Protein AF-A0A536WBK0-F1 (afdb_monomer_lite)

Foldseek 3Di:
DPPVVPDPVVCVVVDDDDDDDCQFFPDKAFDDDADADPPDDPQFRHWDDDPNAIATEGQPQVVVVHDGADPDRQWIWGATDCVVVHSYIYIDNHDPDDDDDD

Structure (mmCIF, N/CA/C/O backbone):
data_AF-A0A536WBK0-F1
#
_entry.id   AF-A0A536WBK0-F1
#
loop_
_atom_site.group_PDB
_atom_site.id
_atom_site.type_symbol
_atom_site.label_atom_id
_atom_site.label_alt_id
_atom_site.label_comp_id
_atom_site.label_asym_id
_atom_site.label_entity_id
_atom_site.label_seq_id
_atom_site.pdbx_PDB_ins_code
_atom_site.Cartn_x
_atom_site.Cartn_y
_atom_site.Cartn_z
_atom_site.occupancy
_atom_site.B_iso_or_equiv
_atom_site.auth_seq_id
_atom_site.auth_comp_id
_atom_site.auth_asym_id
_atom_site.auth_atom_id
_atom_site.pdbx_PDB_model_num
ATOM 1 N N . MET A 1 1 ? 25.585 12.213 -31.859 1.00 54.50 1 MET A N 1
ATOM 2 C CA . MET A 1 1 ? 25.514 12.244 -30.381 1.00 54.50 1 MET A CA 1
ATOM 3 C C . MET A 1 1 ? 24.757 13.488 -29.906 1.00 54.50 1 MET A C 1
ATOM 5 O O . MET A 1 1 ? 25.372 14.435 -29.442 1.00 54.50 1 MET A O 1
ATOM 9 N N . ALA A 1 2 ? 23.425 13.482 -29.992 1.00 51.06 2 ALA A N 1
ATOM 10 C CA . ALA A 1 2 ? 22.571 14.158 -29.016 1.00 51.06 2 ALA A CA 1
ATOM 11 C C . ALA A 1 2 ? 21.703 13.045 -28.421 1.00 51.06 2 ALA A C 1
ATOM 13 O O . ALA A 1 2 ? 20.862 12.481 -29.104 1.00 51.06 2 ALA A O 1
ATOM 14 N N . ASN A 1 3 ? 22.034 12.641 -27.195 1.00 61.56 3 ASN A N 1
ATOM 15 C CA . ASN A 1 3 ? 21.562 11.416 -26.545 1.00 61.56 3 ASN A CA 1
ATOM 16 C C . ASN A 1 3 ? 20.763 11.799 -25.285 1.00 61.56 3 ASN A C 1
ATOM 18 O O . ASN A 1 3 ? 21.188 11.589 -24.151 1.00 61.56 3 ASN A O 1
ATOM 22 N N . ARG A 1 4 ? 19.686 12.555 -25.529 1.00 46.88 4 ARG A N 1
ATOM 23 C CA . ARG A 1 4 ? 18.808 13.245 -24.562 1.00 46.88 4 ARG A CA 1
ATOM 24 C C . ARG A 1 4 ? 17.355 13.358 -25.089 1.00 46.88 4 ARG A C 1
ATOM 26 O O . ARG A 1 4 ? 16.595 14.183 -24.624 1.00 46.88 4 ARG A O 1
ATOM 33 N N . GLU A 1 5 ? 17.001 12.507 -26.058 1.00 53.06 5 GLU A N 1
ATOM 34 C CA . GLU A 1 5 ? 15.752 11.709 -26.120 1.00 53.06 5 GLU A CA 1
ATOM 35 C C . GLU A 1 5 ? 15.636 10.795 -24.879 1.00 53.06 5 GLU A C 1
ATOM 37 O O . GLU A 1 5 ? 14.577 10.326 -24.472 1.00 53.06 5 GLU A O 1
ATOM 42 N N . ALA A 1 6 ? 16.765 10.638 -24.186 1.00 53.81 6 ALA A N 1
ATOM 43 C CA . ALA A 1 6 ? 16.797 10.382 -22.774 1.00 53.81 6 ALA A CA 1
ATOM 44 C C . ALA A 1 6 ? 15.839 11.306 -22.017 1.00 53.81 6 ALA A C 1
ATOM 46 O O . ALA A 1 6 ? 15.988 12.531 -21.930 1.00 53.81 6 ALA A O 1
ATOM 47 N N . LEU A 1 7 ? 15.009 10.583 -21.284 1.00 48.47 7 LEU A N 1
ATOM 48 C CA . LEU A 1 7 ? 14.697 10.842 -19.894 1.00 48.47 7 LEU A CA 1
ATOM 49 C C . LEU A 1 7 ? 13.620 11.898 -19.698 1.00 48.47 7 LEU A C 1
ATOM 51 O O . LEU A 1 7 ? 12.697 11.653 -18.937 1.00 48.47 7 LEU A O 1
ATOM 55 N N . ARG A 1 8 ? 13.676 13.021 -20.416 1.00 43.03 8 ARG A N 1
ATOM 56 C CA . ARG A 1 8 ? 12.787 14.165 -20.194 1.00 43.03 8 ARG A CA 1
ATOM 57 C C . ARG A 1 8 ? 11.343 13.945 -20.647 1.00 43.03 8 ARG A C 1
ATOM 59 O O . ARG A 1 8 ? 10.461 14.440 -19.969 1.00 43.03 8 ARG A O 1
ATOM 66 N N . GLU A 1 9 ? 11.073 13.173 -21.697 1.00 45.62 9 GLU A N 1
ATOM 67 C CA . GLU A 1 9 ? 9.693 12.812 -22.087 1.00 45.62 9 GLU A CA 1
ATOM 68 C C . GLU A 1 9 ? 9.159 11.593 -21.330 1.00 45.62 9 GLU A C 1
ATOM 70 O O . GLU A 1 9 ? 8.010 11.566 -20.891 1.00 45.62 9 GLU A O 1
ATOM 75 N N . LEU A 1 10 ? 9.999 10.584 -21.118 1.00 46.19 10 LEU A N 1
ATOM 76 C CA . LEU A 1 10 ? 9.569 9.333 -20.498 1.00 46.19 10 LEU A CA 1
ATOM 77 C C . LEU A 1 10 ? 9.330 9.489 -18.987 1.00 46.19 10 LEU A C 1
ATOM 79 O O . LEU A 1 10 ? 8.420 8.873 -18.442 1.00 46.19 10 LEU A O 1
ATOM 83 N N . GLN A 1 11 ? 10.097 10.371 -18.333 1.00 51.19 11 GLN A N 1
ATOM 84 C CA . GLN A 1 11 ? 9.773 10.883 -17.006 1.00 51.19 11 GLN A CA 1
ATOM 85 C C . GLN A 1 11 ? 8.794 12.072 -17.051 1.00 51.19 11 GLN A C 1
ATOM 87 O O . GLN A 1 11 ? 8.180 12.370 -16.053 1.00 51.19 11 GLN A O 1
ATOM 92 N N . ALA A 1 12 ? 8.528 12.780 -18.144 1.00 44.62 12 ALA A N 1
ATOM 93 C CA . ALA A 1 12 ? 7.376 13.703 -18.118 1.00 44.62 12 ALA A CA 1
ATOM 94 C C . ALA A 1 12 ? 6.042 12.926 -18.060 1.00 44.62 12 ALA A C 1
ATOM 96 O O . ALA A 1 12 ? 5.098 13.380 -17.424 1.00 44.62 12 ALA A O 1
ATOM 97 N N . ARG A 1 13 ? 6.020 11.698 -18.612 1.00 43.09 13 ARG A N 1
ATOM 98 C CA . ARG A 1 13 ? 5.073 10.609 -18.284 1.00 43.09 13 ARG A CA 1
ATOM 99 C C . ARG A 1 13 ? 5.410 9.867 -16.973 1.00 43.09 13 ARG A C 1
ATOM 101 O O . ARG A 1 13 ? 4.914 8.757 -16.773 1.00 43.09 13 ARG A O 1
ATOM 108 N N . LEU A 1 14 ? 6.257 10.428 -16.092 1.00 51.19 14 LEU A N 1
ATOM 109 C CA . LEU A 1 14 ? 6.323 10.068 -14.667 1.00 51.19 14 LEU A CA 1
ATOM 110 C C . LEU A 1 14 ? 4.874 9.948 -14.221 1.00 51.19 14 LEU A C 1
ATOM 112 O O . LEU A 1 14 ? 4.166 10.946 -14.252 1.00 51.19 14 LEU A O 1
ATOM 116 N N . ALA A 1 15 ? 4.483 8.712 -13.914 1.00 59.66 15 ALA A N 1
ATOM 117 C CA . ALA A 1 15 ? 3.261 8.277 -13.262 1.00 59.66 15 ALA A CA 1
ATOM 118 C C . ALA A 1 15 ? 2.144 9.329 -13.202 1.00 59.66 15 ALA A C 1
ATOM 120 O O . ALA A 1 15 ? 2.255 10.310 -12.461 1.00 59.66 15 ALA A O 1
ATOM 121 N N . GLU A 1 16 ? 1.040 9.071 -13.916 1.00 71.56 16 GLU A N 1
ATOM 122 C CA . GLU A 1 16 ? -0.247 9.702 -13.613 1.00 71.56 16 GLU A CA 1
ATOM 123 C C . GLU A 1 16 ? -0.375 9.860 -12.098 1.00 71.56 16 GLU A C 1
ATOM 125 O O . GLU A 1 16 ? -0.245 8.897 -11.337 1.00 71.56 16 GLU A O 1
ATOM 130 N N . SER A 1 17 ? -0.483 11.109 -11.657 1.00 80.75 17 SER A N 1
ATOM 131 C CA . SER A 1 17 ? -0.607 11.410 -10.242 1.00 80.75 17 SER A CA 1
ATOM 132 C C . SER A 1 17 ? -2.077 11.311 -9.901 1.00 80.75 17 SER A C 1
ATOM 134 O O . SER A 1 17 ? -2.893 12.092 -10.385 1.00 80.75 17 SER A O 1
ATOM 136 N N . TRP A 1 18 ? -2.401 10.313 -9.095 1.00 87.31 18 TRP A N 1
ATOM 137 C CA . TRP A 1 18 ? -3.759 10.066 -8.656 1.00 87.31 18 TRP A CA 1
ATOM 138 C C . TRP A 1 18 ? -4.040 10.868 -7.397 1.00 87.31 18 TRP A C 1
ATOM 140 O O . TRP A 1 18 ? -3.189 10.993 -6.513 1.00 87.31 18 TRP A O 1
ATOM 150 N N . LEU A 1 19 ? -5.251 11.401 -7.330 1.00 88.94 19 LEU A N 1
ATOM 151 C CA . LEU A 1 19 ? -5.809 11.960 -6.114 1.00 88.94 19 LEU A CA 1
ATOM 152 C C . LEU A 1 19 ? -6.828 10.968 -5.579 1.00 88.94 19 LEU A C 1
ATOM 154 O O . LEU A 1 19 ? -7.578 10.355 -6.336 1.00 88.94 19 LEU A O 1
ATOM 158 N N . VAL A 1 20 ? -6.829 10.826 -4.266 1.00 86.75 20 VAL A N 1
ATOM 159 C CA . VAL A 1 20 ? -7.840 10.088 -3.527 1.00 86.75 20 VAL A CA 1
ATOM 160 C C . VAL A 1 20 ? -8.420 11.047 -2.506 1.00 86.75 20 VAL A C 1
ATOM 162 O O . VAL A 1 20 ? -7.685 11.849 -1.921 1.00 86.75 20 VAL A O 1
ATOM 165 N N . ASP A 1 21 ? -9.734 10.997 -2.326 1.00 86.94 21 ASP A N 1
ATOM 166 C CA . ASP A 1 21 ? -10.380 11.749 -1.263 1.00 86.94 21 ASP A CA 1
ATOM 167 C C . ASP A 1 21 ? -9.848 11.251 0.090 1.00 86.94 21 ASP A C 1
ATOM 169 O O . ASP A 1 21 ? -9.771 10.048 0.342 1.00 86.94 21 ASP A O 1
ATOM 173 N N . LEU A 1 22 ? -9.455 12.169 0.972 1.00 82.94 22 LEU A N 1
ATOM 174 C CA . LEU A 1 22 ? -8.913 11.820 2.289 1.00 82.94 22 LEU A CA 1
ATOM 175 C C . LEU A 1 22 ? -9.942 11.155 3.202 1.00 82.94 22 LEU A C 1
ATOM 177 O O . LEU A 1 22 ? -9.569 10.488 4.157 1.00 82.94 22 LEU A O 1
ATOM 181 N N . THR A 1 23 ? -11.232 11.324 2.930 1.00 82.62 23 THR A N 1
ATOM 182 C CA . THR A 1 23 ? -12.291 10.604 3.642 1.00 82.62 23 THR A CA 1
ATOM 183 C C . THR A 1 23 ? -12.363 9.132 3.217 1.00 82.62 23 THR A C 1
ATOM 185 O O . THR A 1 23 ? -12.755 8.267 4.008 1.00 82.62 23 THR A O 1
ATOM 188 N N . GLU A 1 24 ? -11.919 8.827 1.994 1.00 80.94 24 GLU A N 1
ATOM 189 C CA . GLU A 1 24 ? -11.862 7.477 1.430 1.00 80.94 24 GLU A CA 1
ATOM 190 C C . GLU A 1 24 ? -10.496 6.802 1.631 1.00 80.94 24 GLU A C 1
ATOM 192 O O . GLU A 1 24 ? -10.421 5.573 1.734 1.00 80.94 24 GLU A O 1
ATOM 197 N N . ALA A 1 25 ? -9.418 7.583 1.738 1.00 75.12 25 ALA A N 1
ATOM 198 C CA . ALA A 1 25 ? -8.085 7.118 2.105 1.00 75.12 25 ALA A CA 1
ATOM 199 C C . ALA A 1 25 ? -7.906 7.144 3.629 1.00 75.12 25 ALA A C 1
ATOM 201 O O . ALA A 1 25 ? -7.753 8.201 4.229 1.00 75.12 25 ALA A O 1
ATOM 202 N N . GLY A 1 26 ? -7.890 5.972 4.264 1.00 75.88 26 GLY A N 1
ATOM 203 C CA . GLY A 1 26 ? -7.774 5.862 5.719 1.00 75.88 26 GLY A CA 1
ATOM 204 C C . GLY A 1 26 ? -6.408 6.300 6.256 1.00 75.88 26 GLY A C 1
ATOM 205 O O . GLY A 1 26 ? -6.331 7.088 7.194 1.00 75.88 26 GLY A O 1
ATOM 206 N N . GLU A 1 27 ? -5.315 5.796 5.679 1.00 88.38 27 GLU A N 1
ATOM 207 C CA . GLU A 1 27 ? -3.951 6.102 6.137 1.00 88.38 27 GLU A CA 1
ATOM 208 C C . GLU A 1 27 ? -2.923 5.834 5.033 1.00 88.38 27 GLU A C 1
ATOM 210 O O . GLU A 1 27 ? -3.115 4.952 4.195 1.00 88.38 27 GLU A O 1
ATOM 215 N N . VAL A 1 28 ? -1.795 6.549 5.058 1.00 93.00 28 VAL A N 1
ATOM 216 C CA . VAL A 1 28 ? -0.632 6.263 4.207 1.00 93.00 28 VAL A CA 1
ATOM 217 C C . VAL A 1 28 ? 0.538 5.812 5.077 1.00 93.00 28 VAL A C 1
ATOM 219 O O . VAL A 1 28 ? 1.054 6.597 5.870 1.00 93.00 28 VAL A O 1
ATOM 222 N N . ILE A 1 29 ? 0.991 4.568 4.907 1.00 94.88 29 ILE A N 1
ATOM 223 C CA . ILE A 1 29 ? 2.033 3.953 5.748 1.00 94.88 29 ILE A CA 1
ATOM 224 C C . ILE A 1 29 ? 3.224 3.432 4.926 1.00 94.88 29 ILE A C 1
ATOM 226 O O . ILE A 1 29 ? 3.083 3.166 3.727 1.00 94.88 29 ILE A O 1
ATOM 230 N N . PRO A 1 30 ? 4.412 3.248 5.536 1.00 95.25 30 PRO A N 1
ATOM 231 C CA . PRO A 1 30 ? 5.475 2.434 4.949 1.00 95.25 30 PRO A CA 1
ATOM 232 C C . PRO A 1 30 ? 4.987 1.010 4.667 1.00 95.25 30 PRO A C 1
ATOM 234 O O . PRO A 1 30 ? 4.114 0.507 5.369 1.00 95.25 30 PRO A O 1
ATOM 237 N N . VAL A 1 31 ? 5.564 0.347 3.665 1.00 95.88 31 VAL A N 1
ATOM 238 C CA . VAL A 1 31 ? 5.162 -1.016 3.290 1.00 95.88 31 VAL A CA 1
ATOM 239 C C . VAL A 1 31 ? 5.661 -2.023 4.344 1.00 95.88 31 VAL A C 1
ATOM 241 O O . VAL A 1 31 ? 6.875 -2.201 4.468 1.00 95.88 31 VAL A O 1
ATOM 244 N N . PRO A 1 32 ? 4.773 -2.681 5.115 1.00 95.50 32 PRO A N 1
ATOM 245 C CA . PRO A 1 32 ? 5.151 -3.758 6.028 1.00 95.50 32 PRO A CA 1
ATOM 246 C C . PRO A 1 32 ? 5.483 -5.044 5.246 1.00 95.50 32 PRO A C 1
ATOM 248 O O . PRO 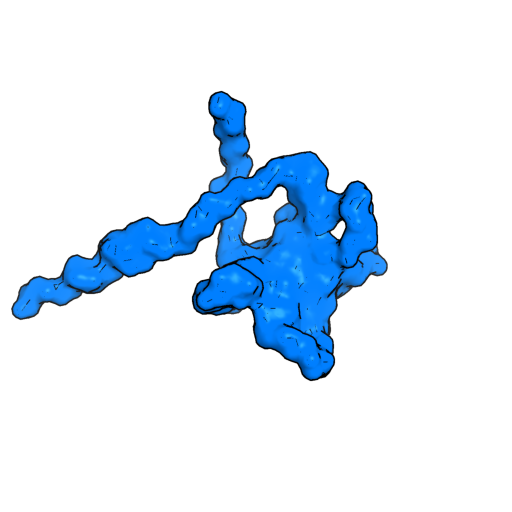A 1 32 ? 5.260 -5.108 4.035 1.00 95.50 32 PRO A O 1
ATOM 251 N N . PRO A 1 33 ? 5.968 -6.108 5.912 1.00 96.00 33 PRO A N 1
ATOM 252 C CA . PRO A 1 33 ? 6.123 -7.410 5.272 1.00 96.00 33 PRO A CA 1
ATOM 253 C C . PRO A 1 33 ? 4.809 -7.902 4.649 1.00 96.00 33 PRO A C 1
ATOM 255 O O . PRO A 1 33 ? 3.773 -7.953 5.316 1.00 96.00 33 PRO A O 1
ATOM 258 N N . ILE A 1 34 ? 4.866 -8.286 3.372 1.00 97.06 34 ILE A N 1
ATOM 259 C CA . ILE A 1 34 ? 3.725 -8.827 2.626 1.00 97.06 34 ILE A CA 1
ATOM 260 C C . ILE A 1 34 ? 3.875 -10.344 2.536 1.00 97.06 34 ILE A C 1
ATOM 262 O O . ILE A 1 34 ? 4.890 -10.852 2.062 1.00 97.06 34 ILE A O 1
ATOM 266 N N . SER A 1 35 ? 2.841 -11.063 2.964 1.00 97.75 35 SER A N 1
ATOM 267 C CA . SER A 1 35 ? 2.721 -12.509 2.782 1.00 97.75 35 SER A CA 1
ATOM 268 C C . SER A 1 35 ? 2.051 -12.795 1.434 1.00 97.75 35 SER A C 1
ATOM 270 O O . SER A 1 35 ? 0.894 -12.405 1.252 1.00 97.75 35 SER A O 1
ATOM 272 N N . PRO A 1 36 ? 2.736 -13.441 0.473 1.00 97.00 36 PRO A N 1
ATOM 273 C CA . PRO A 1 36 ? 2.168 -13.702 -0.844 1.00 97.00 36 PRO A CA 1
ATOM 274 C C . PRO A 1 36 ? 0.997 -14.686 -0.756 1.00 97.00 36 PRO A C 1
ATOM 276 O O . PRO A 1 36 ? 1.025 -15.636 0.025 1.00 97.00 36 PRO A O 1
ATOM 279 N N . VAL A 1 37 ? -0.016 -14.480 -1.599 1.00 97.06 37 VAL A N 1
ATOM 280 C CA . VAL A 1 37 ? -1.164 -15.389 -1.720 1.00 97.06 37 VAL A CA 1
ATOM 281 C C . VAL A 1 37 ? -1.011 -16.223 -2.998 1.00 97.06 37 VAL A C 1
ATOM 283 O O . VAL A 1 37 ? -0.960 -15.645 -4.087 1.00 97.06 37 VAL A O 1
ATOM 286 N N . PRO A 1 38 ? -0.916 -17.565 -2.906 1.00 95.19 38 PRO A N 1
ATOM 287 C CA . PRO A 1 38 ? -0.771 -18.429 -4.074 1.00 95.19 38 PRO A CA 1
ATOM 288 C C . PRO A 1 38 ? -1.944 -18.308 -5.046 1.00 95.19 38 PRO A C 1
ATOM 290 O O . PRO A 1 38 ? -3.082 -18.101 -4.631 1.00 95.19 38 PRO A O 1
ATOM 293 N N . LEU A 1 39 ? -1.664 -18.491 -6.341 1.00 96.38 39 LEU A N 1
ATOM 294 C CA . LEU A 1 39 ? -2.659 -18.490 -7.426 1.00 96.38 39 LEU A CA 1
ATOM 295 C C . LEU A 1 39 ? -3.445 -17.173 -7.584 1.00 96.38 39 LEU A C 1
ATOM 297 O O . LEU A 1 39 ? -4.393 -17.108 -8.366 1.00 96.38 39 LEU A O 1
ATOM 301 N N . ALA A 1 40 ? -3.046 -16.111 -6.881 1.00 96.81 40 ALA A N 1
ATOM 302 C CA . ALA A 1 40 ? -3.607 -14.785 -7.061 1.00 96.81 40 ALA A CA 1
ATOM 303 C C . ALA A 1 40 ? -3.108 -14.133 -8.361 1.00 96.81 40 ALA A C 1
ATOM 305 O O . ALA A 1 40 ? -2.109 -14.533 -8.965 1.00 96.81 40 ALA A O 1
ATOM 306 N N . ARG A 1 41 ? -3.813 -13.085 -8.796 1.00 97.44 41 ARG A N 1
ATOM 307 C CA . ARG A 1 41 ? -3.376 -12.247 -9.919 1.00 97.44 41 ARG A CA 1
ATOM 308 C C . ARG A 1 41 ? -2.046 -11.571 -9.573 1.00 97.44 41 ARG A C 1
ATOM 310 O O . ARG A 1 41 ? -1.848 -11.166 -8.437 1.00 97.44 41 ARG A O 1
ATOM 317 N N . ALA A 1 42 ? -1.174 -11.364 -10.560 1.00 93.88 42 ALA A N 1
ATOM 318 C CA . ALA A 1 42 ? 0.162 -10.794 -10.338 1.00 93.88 42 ALA A CA 1
ATOM 319 C C . ALA A 1 42 ? 0.160 -9.381 -9.712 1.00 93.88 42 ALA A C 1
ATOM 321 O O . ALA A 1 42 ? 1.105 -9.019 -9.010 1.00 93.88 42 ALA A O 1
ATOM 322 N N . TRP A 1 43 ? -0.900 -8.597 -9.947 1.00 96.44 43 TRP A N 1
ATOM 323 C CA . TRP A 1 43 ? -1.102 -7.289 -9.317 1.00 96.44 43 TRP A CA 1
ATOM 324 C C . TRP A 1 43 ? -1.506 -7.391 -7.840 1.00 96.44 43 TRP A C 1
ATOM 326 O O . TRP A 1 43 ? -1.328 -6.435 -7.095 1.00 96.44 43 TRP A O 1
ATOM 336 N N . PHE A 1 44 ? -2.009 -8.539 -7.382 1.00 97.62 44 PHE A N 1
ATOM 337 C CA . PHE A 1 44 ? -2.308 -8.779 -5.977 1.00 97.62 44 PHE A CA 1
ATOM 338 C C . PHE A 1 44 ? -1.045 -9.288 -5.282 1.00 97.62 44 PHE A C 1
ATOM 340 O O . PHE A 1 44 ? -0.640 -10.441 -5.432 1.00 97.62 44 PHE A O 1
ATOM 347 N N . LYS A 1 45 ? -0.382 -8.406 -4.536 1.00 97.06 45 LYS A N 1
ATOM 348 C CA . LYS A 1 45 ? 0.922 -8.686 -3.923 1.00 97.06 45 LYS A CA 1
ATOM 349 C C . LYS A 1 45 ? 0.823 -9.635 -2.734 1.00 97.06 45 LYS A C 1
ATOM 351 O O . LYS A 1 45 ? 1.822 -10.263 -2.391 1.00 97.06 45 LYS A O 1
ATOM 356 N N . GLY A 1 46 ? -0.360 -9.760 -2.139 1.00 97.88 46 GLY A N 1
ATOM 357 C CA . GLY A 1 46 ? -0.628 -10.657 -1.026 1.00 97.88 46 GLY A CA 1
ATOM 358 C C . GLY A 1 46 ? -1.377 -9.951 0.091 1.00 97.88 46 GLY A C 1
ATOM 359 O O . GLY A 1 46 ? -2.175 -9.052 -0.161 1.00 97.88 46 GLY A O 1
ATOM 360 N N . VAL A 1 47 ? -1.109 -10.353 1.327 1.00 97.94 47 VAL A N 1
ATOM 361 C CA . VAL A 1 47 ? -1.723 -9.776 2.525 1.00 97.94 47 VAL A CA 1
ATOM 362 C C . VAL A 1 47 ? -0.669 -9.237 3.480 1.00 97.94 47 VAL A C 1
ATOM 364 O O . VAL A 1 47 ? 0.435 -9.774 3.560 1.00 97.94 47 VAL A O 1
ATOM 367 N N . ALA A 1 48 ? -1.010 -8.199 4.233 1.00 97.38 48 ALA A N 1
ATOM 368 C CA . ALA A 1 48 ? -0.170 -7.691 5.308 1.00 97.38 48 ALA A CA 1
ATOM 369 C C . ALA A 1 48 ? -0.983 -7.430 6.575 1.00 97.38 48 ALA A C 1
ATOM 371 O O . ALA A 1 48 ? -2.161 -7.080 6.514 1.00 97.38 48 ALA A O 1
ATOM 372 N N . ASN A 1 49 ? -0.332 -7.587 7.726 1.00 96.56 49 ASN A N 1
ATOM 373 C CA . ASN A 1 49 ? -0.892 -7.190 9.009 1.00 96.56 49 ASN A CA 1
ATOM 374 C C . ASN A 1 49 ? -0.510 -5.734 9.300 1.00 96.56 49 ASN A C 1
ATOM 376 O O . ASN A 1 49 ? 0.673 -5.396 9.352 1.00 96.56 49 ASN A O 1
ATOM 380 N N . VAL A 1 50 ? -1.515 -4.893 9.518 1.00 94.25 50 VAL A N 1
ATOM 381 C CA . VAL A 1 50 ? -1.364 -3.518 9.982 1.00 94.25 50 VAL A CA 1
ATOM 382 C C . VAL A 1 50 ? -2.074 -3.397 11.323 1.00 94.25 50 VAL A C 1
ATOM 384 O O . VAL A 1 50 ? -3.302 -3.358 11.396 1.00 94.25 50 VAL A O 1
ATOM 387 N N . ARG A 1 51 ? -1.287 -3.339 12.402 1.00 92.56 51 ARG A N 1
ATOM 388 C CA . ARG A 1 51 ? -1.770 -3.139 13.782 1.00 92.56 51 ARG A CA 1
ATOM 389 C C . ARG A 1 51 ? -2.894 -4.110 14.189 1.00 92.56 51 ARG A C 1
ATOM 391 O O . ARG A 1 51 ? -3.857 -3.715 14.832 1.00 92.56 51 ARG A O 1
ATOM 398 N N . GLY A 1 52 ? -2.764 -5.382 13.810 1.00 93.19 52 GLY A N 1
ATOM 399 C CA . GLY A 1 52 ? -3.726 -6.442 14.125 1.00 93.19 52 GLY A CA 1
ATOM 400 C C . GLY A 1 52 ? -4.796 -6.669 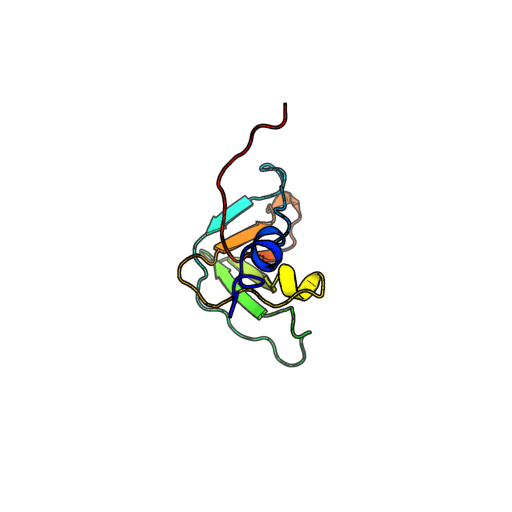13.056 1.00 93.19 52 GLY A C 1
ATOM 401 O O . GLY A 1 52 ? -5.478 -7.689 13.106 1.00 93.19 52 GLY A O 1
ATOM 402 N N . ASN A 1 53 ? -4.903 -5.785 12.063 1.00 92.75 53 ASN A N 1
ATOM 403 C CA . ASN A 1 53 ? -5.859 -5.903 10.965 1.00 92.75 53 ASN A CA 1
ATOM 404 C C . ASN A 1 53 ? -5.183 -6.438 9.700 1.00 92.75 53 ASN A C 1
ATOM 406 O O . ASN A 1 53 ? -4.061 -6.050 9.375 1.00 92.75 53 ASN A O 1
ATOM 410 N N . LEU A 1 54 ? -5.862 -7.326 8.975 1.00 94.50 54 LEU A N 1
ATOM 411 C CA . LEU A 1 54 ? -5.364 -7.858 7.708 1.00 94.50 54 LEU A CA 1
ATOM 412 C C . LEU A 1 54 ? -5.823 -6.993 6.541 1.00 94.50 54 LEU A C 1
ATOM 414 O O . LEU A 1 54 ? -7.011 -6.705 6.408 1.00 94.50 54 LEU A O 1
ATOM 418 N N . TYR A 1 55 ? -4.872 -6.650 5.675 1.00 97.31 55 TYR A N 1
ATOM 419 C CA . TYR A 1 55 ? -5.120 -5.911 4.448 1.00 97.31 55 TYR A CA 1
ATOM 420 C C . TYR A 1 55 ? -4.661 -6.704 3.225 1.00 97.31 55 TYR A C 1
ATOM 422 O O . TYR A 1 55 ? -3.527 -7.182 3.182 1.00 97.31 55 TYR A O 1
ATOM 430 N N . GLY A 1 56 ? -5.529 -6.820 2.222 1.00 97.44 56 GLY A N 1
ATOM 431 C CA . GLY A 1 56 ? -5.197 -7.295 0.885 1.00 97.44 56 GLY A CA 1
ATOM 432 C C . GLY A 1 56 ? -4.500 -6.197 0.088 1.00 97.44 56 GLY A C 1
ATOM 433 O O . GLY A 1 56 ? -5.036 -5.102 -0.077 1.00 97.44 56 GLY A O 1
ATOM 434 N N . ILE A 1 57 ? -3.299 -6.490 -0.401 1.00 97.69 57 ILE A N 1
ATOM 435 C CA . ILE A 1 57 ? -2.410 -5.513 -1.024 1.00 97.69 57 ILE A CA 1
ATOM 436 C C . ILE A 1 57 ? -2.465 -5.660 -2.539 1.00 97.69 57 ILE A C 1
ATOM 438 O O . ILE A 1 57 ? -2.038 -6.679 -3.087 1.00 97.69 57 ILE A O 1
ATOM 442 N N . SER A 1 58 ? -2.926 -4.616 -3.221 1.00 97.50 58 SER A N 1
ATOM 443 C CA . SER A 1 58 ? -2.888 -4.531 -4.684 1.00 97.50 58 SER A CA 1
ATOM 444 C C . SER A 1 58 ? -1.846 -3.504 -5.117 1.00 97.50 58 SER A C 1
ATOM 446 O O . SER A 1 58 ? -1.877 -2.364 -4.663 1.00 97.50 58 SER A O 1
ATOM 448 N N . ASP A 1 59 ? -0.915 -3.891 -5.986 1.00 96.19 59 ASP A N 1
ATOM 449 C CA . ASP A 1 59 ? -0.045 -2.948 -6.690 1.00 96.19 59 ASP A CA 1
ATOM 450 C C . ASP A 1 59 ? -0.899 -2.125 -7.643 1.00 96.19 59 ASP A C 1
ATOM 452 O O . ASP A 1 59 ? -1.472 -2.659 -8.593 1.00 96.19 59 ASP A O 1
ATOM 456 N N . PHE A 1 60 ? -1.036 -0.836 -7.341 1.00 94.88 60 PHE A N 1
ATOM 457 C CA . PHE A 1 60 ? -2.003 0.012 -8.018 1.00 94.88 60 PHE A CA 1
ATOM 458 C C . PHE A 1 60 ? -1.646 0.221 -9.490 1.00 94.88 60 PHE A C 1
ATOM 460 O O . PHE A 1 60 ? -2.512 0.131 -10.357 1.00 94.88 60 PHE A O 1
ATOM 467 N N . ALA A 1 61 ? -0.359 0.409 -9.788 1.00 92.38 61 ALA A N 1
ATOM 468 C CA . ALA A 1 61 ? 0.103 0.559 -11.159 1.00 92.38 61 ALA A CA 1
ATOM 469 C C . ALA A 1 61 ? -0.113 -0.740 -11.952 1.00 92.38 61 ALA A C 1
ATOM 471 O O . ALA A 1 61 ? -0.694 -0.706 -13.035 1.00 92.38 61 ALA A O 1
ATOM 472 N N . ALA A 1 62 ? 0.256 -1.895 -11.388 1.00 93.88 62 AL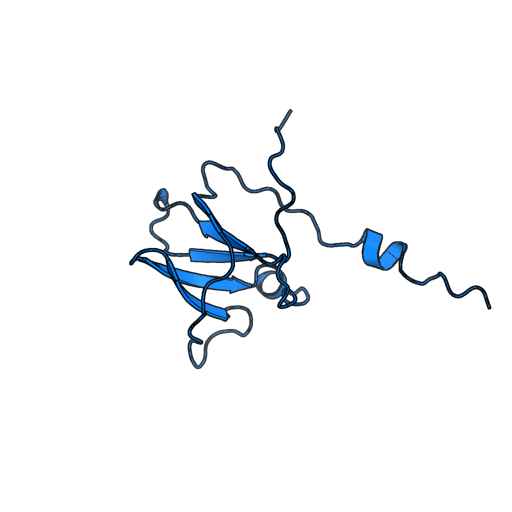A A N 1
ATOM 473 C CA . ALA A 1 62 ? 0.035 -3.187 -12.038 1.00 93.88 62 ALA A CA 1
ATOM 474 C C . ALA A 1 62 ? -1.454 -3.526 -12.208 1.00 93.88 62 ALA A C 1
ATOM 476 O O . ALA A 1 62 ? -1.836 -4.139 -13.205 1.00 93.88 62 ALA A O 1
ATOM 477 N N . PHE A 1 63 ? -2.303 -3.128 -11.257 1.00 94.81 63 PHE A N 1
ATOM 478 C CA . PHE A 1 63 ? -3.754 -3.299 -11.344 1.00 94.81 63 PHE A CA 1
ATOM 479 C C . PHE A 1 63 ? -4.348 -2.513 -12.521 1.00 94.81 63 PHE A C 1
ATOM 481 O O . PHE A 1 63 ? -5.200 -3.036 -13.235 1.00 94.81 63 PHE A O 1
ATOM 488 N N . LEU A 1 64 ? -3.836 -1.305 -12.780 1.00 92.94 64 LEU A N 1
ATOM 489 C CA . LEU A 1 64 ? -4.194 -0.480 -13.939 1.00 92.94 64 LEU A CA 1
ATOM 490 C C . LEU A 1 64 ? -3.527 -0.936 -15.255 1.00 92.94 64 LEU A C 1
ATOM 492 O O . LEU A 1 64 ? -3.720 -0.309 -16.294 1.00 92.94 64 LEU A O 1
ATOM 496 N N . GLY A 1 65 ? -2.740 -2.017 -15.236 1.00 90.56 65 GLY A N 1
ATOM 497 C CA . GLY A 1 65 ? -2.028 -2.537 -16.408 1.00 90.56 65 GLY A CA 1
ATOM 498 C C . GLY A 1 65 ? -0.702 -1.833 -16.718 1.00 90.56 65 GLY A C 1
ATOM 499 O O . GLY A 1 65 ? -0.110 -2.085 -17.768 1.00 90.56 65 GLY A O 1
ATOM 500 N N . ALA A 1 66 ? -0.218 -0.970 -15.823 1.00 89.81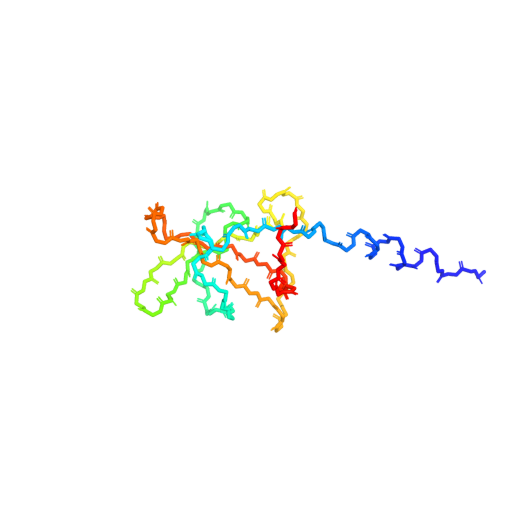 66 ALA A N 1
ATOM 501 C CA . ALA A 1 66 ? 1.095 -0.342 -15.913 1.00 89.81 66 ALA A CA 1
ATOM 502 C C . ALA A 1 66 ? 2.191 -1.210 -15.262 1.00 89.81 66 ALA A C 1
ATOM 504 O O . ALA A 1 66 ? 1.941 -2.290 -14.722 1.00 89.81 66 ALA A O 1
ATOM 505 N N . ALA A 1 67 ? 3.440 -0.745 -15.327 1.00 89.19 67 ALA A N 1
ATOM 506 C CA . ALA A 1 67 ? 4.548 -1.415 -14.653 1.00 89.19 67 ALA A CA 1
ATOM 507 C C . ALA A 1 67 ? 4.374 -1.349 -13.120 1.00 89.19 67 ALA A C 1
ATOM 509 O O . ALA A 1 67 ? 3.998 -0.292 -12.612 1.00 89.19 67 ALA A O 1
ATOM 510 N N . PRO A 1 68 ?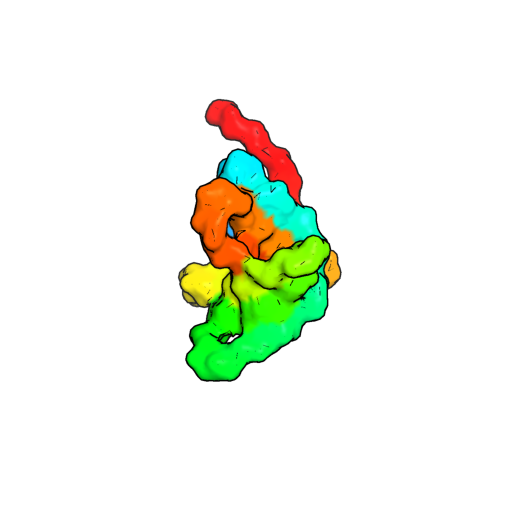 4.659 -2.439 -12.382 1.00 88.94 68 PRO A N 1
ATOM 511 C CA . PRO A 1 68 ? 4.502 -2.481 -10.931 1.00 88.94 68 PRO A CA 1
ATOM 512 C C . PRO A 1 68 ? 5.407 -1.473 -10.219 1.00 88.94 68 PRO A C 1
ATOM 514 O O . PRO A 1 68 ? 6.466 -1.088 -10.726 1.00 88.94 68 PRO A O 1
ATOM 517 N N . ALA A 1 69 ? 5.012 -1.095 -9.005 1.00 85.38 69 ALA A N 1
ATOM 518 C CA . ALA A 1 69 ? 5.801 -0.219 -8.158 1.00 85.38 69 ALA A CA 1
ATOM 519 C C . ALA A 1 69 ? 7.175 -0.844 -7.860 1.00 85.38 69 ALA A C 1
ATOM 521 O O . ALA A 1 69 ? 7.300 -2.020 -7.505 1.00 85.38 69 ALA A O 1
ATOM 522 N N . LEU A 1 70 ? 8.226 -0.031 -7.981 1.00 81.88 70 LEU A N 1
ATOM 523 C CA . LEU A 1 70 ? 9.571 -0.445 -7.602 1.00 81.88 70 LEU A CA 1
ATOM 524 C C . LEU A 1 70 ? 9.641 -0.638 -6.086 1.00 81.88 70 LEU A C 1
ATOM 526 O O . LEU A 1 70 ? 9.153 0.196 -5.323 1.00 81.88 70 LEU A O 1
ATOM 530 N N . ALA A 1 71 ? 10.299 -1.713 -5.653 1.00 75.00 71 ALA A N 1
ATOM 531 C CA . ALA A 1 71 ? 10.618 -1.936 -4.250 1.00 75.00 71 ALA A CA 1
ATOM 532 C C . ALA A 1 71 ? 11.680 -0.915 -3.801 1.00 75.00 71 ALA A C 1
ATOM 534 O O . ALA A 1 71 ? 12.880 -1.172 -3.860 1.00 75.00 71 ALA A O 1
ATOM 535 N N . SER A 1 72 ? 11.227 0.274 -3.411 1.00 83.75 72 SER A N 1
ATOM 536 C CA . SER A 1 72 ? 12.053 1.373 -2.914 1.00 83.75 72 SER A CA 1
ATOM 537 C C . SER A 1 72 ? 11.592 1.797 -1.518 1.00 83.75 72 SER A C 1
ATOM 539 O O . SER A 1 72 ? 10.460 1.532 -1.112 1.00 83.75 72 SER A O 1
ATOM 541 N N . GLY A 1 73 ? 12.446 2.519 -0.787 1.00 87.12 73 GLY A N 1
ATOM 542 C CA . GLY A 1 73 ? 12.065 3.135 0.492 1.00 87.12 73 GLY A CA 1
ATOM 543 C C . GLY A 1 73 ? 10.997 4.233 0.363 1.00 87.12 73 GLY A C 1
ATOM 544 O O . GLY A 1 73 ? 10.463 4.698 1.372 1.00 87.12 73 GLY A O 1
ATOM 545 N N . GLU A 1 74 ? 10.662 4.651 -0.861 1.00 90.50 74 GLU A N 1
ATOM 546 C CA . GLU A 1 74 ? 9.609 5.634 -1.136 1.00 90.50 74 GLU A CA 1
ATOM 547 C C . GLU A 1 74 ? 8.220 4.998 -1.238 1.00 90.50 74 GLU A C 1
ATOM 549 O O . GLU A 1 74 ? 7.229 5.700 -1.037 1.00 90.50 74 GLU A O 1
ATOM 554 N N . ALA A 1 75 ? 8.141 3.684 -1.477 1.00 93.75 75 ALA A N 1
ATOM 555 C CA . ALA A 1 75 ? 6.876 2.981 -1.630 1.00 93.75 75 ALA A CA 1
ATOM 556 C C . ALA A 1 75 ? 6.006 3.109 -0.373 1.00 93.75 75 ALA A C 1
ATOM 558 O O . ALA A 1 75 ? 6.495 3.080 0.765 1.00 93.75 75 ALA A O 1
ATOM 559 N N . ARG A 1 76 ? 4.698 3.261 -0.571 1.00 94.81 76 ARG A N 1
ATOM 560 C CA . ARG A 1 76 ? 3.715 3.405 0.509 1.00 94.81 76 ARG A CA 1
ATOM 561 C C . ARG A 1 76 ? 2.516 2.507 0.261 1.00 94.81 76 ARG A C 1
ATOM 563 O O . ARG A 1 76 ? 2.186 2.218 -0.888 1.00 94.81 76 ARG A O 1
ATOM 570 N N . LEU A 1 77 ? 1.853 2.108 1.340 1.00 95.50 77 LEU A N 1
ATOM 571 C CA . LEU A 1 77 ? 0.496 1.586 1.271 1.00 95.50 77 LEU A CA 1
ATOM 572 C C . LEU A 1 77 ? -0.486 2.704 1.591 1.00 95.50 77 LEU A C 1
ATOM 574 O O . LEU A 1 77 ? -0.354 3.349 2.629 1.00 95.50 77 LEU A O 1
ATOM 578 N N . VAL A 1 78 ? -1.465 2.900 0.716 1.00 95.06 78 VAL A N 1
ATOM 579 C CA . VAL A 1 78 ? -2.672 3.677 1.001 1.00 95.06 78 VAL A CA 1
ATOM 580 C C . VAL A 1 78 ? -3.732 2.692 1.473 1.00 95.06 78 VAL A C 1
ATOM 582 O O . VAL A 1 78 ? -4.194 1.857 0.692 1.00 95.06 78 VAL A O 1
ATOM 585 N N . LEU A 1 79 ? -4.079 2.742 2.754 1.00 94.88 79 LEU A N 1
ATOM 586 C CA . LEU A 1 79 ? -5.152 1.930 3.316 1.00 94.88 79 LEU A CA 1
ATOM 587 C C . LEU A 1 79 ? -6.490 2.531 2.896 1.00 94.88 79 LEU A C 1
ATOM 589 O O . LEU A 1 79 ? -6.709 3.734 3.049 1.00 94.88 79 LEU A O 1
ATOM 593 N N . ILE A 1 80 ? -7.385 1.701 2.373 1.00 93.50 80 ILE A N 1
ATOM 594 C CA . ILE A 1 80 ? -8.747 2.125 2.056 1.00 93.50 80 ILE A CA 1
ATOM 595 C C . ILE A 1 80 ? -9.534 2.262 3.362 1.00 93.50 80 ILE A C 1
ATOM 597 O O . ILE A 1 80 ? -9.405 1.425 4.255 1.00 93.50 80 ILE A O 1
ATOM 601 N N . SER A 1 81 ? -10.330 3.328 3.470 1.00 87.81 81 SER A N 1
ATOM 602 C CA . SER A 1 81 ? -11.128 3.659 4.654 1.00 87.81 81 SER A CA 1
ATOM 603 C C . SER A 1 81 ? -11.932 2.460 5.161 1.00 87.81 81 SER A C 1
ATOM 605 O O . SER A 1 81 ? -12.583 1.745 4.391 1.00 87.81 81 SER A O 1
ATOM 607 N N . GLU A 1 82 ? -11.941 2.268 6.484 1.00 83.00 82 GLU A N 1
ATOM 608 C CA . GLU A 1 82 ? -12.693 1.190 7.140 1.00 83.00 82 GLU A CA 1
ATOM 609 C C . GLU A 1 82 ? -14.204 1.278 6.885 1.00 83.00 82 GLU A C 1
ATOM 611 O O . GLU A 1 82 ? -14.907 0.272 6.995 1.00 83.00 82 GLU A O 1
ATOM 616 N N . THR A 1 83 ? -14.704 2.445 6.465 1.00 84.38 83 THR A N 1
ATOM 617 C CA . THR A 1 83 ? -16.094 2.646 6.026 1.00 84.38 83 THR A CA 1
ATOM 618 C C . THR A 1 83 ? -16.503 1.641 4.947 1.00 84.38 83 THR A C 1
ATOM 620 O O . THR A 1 83 ? -17.632 1.153 4.952 1.00 84.38 83 THR A O 1
ATOM 623 N N . PHE A 1 84 ? -15.570 1.256 4.069 1.00 82.31 84 PHE A N 1
ATOM 624 C CA . PHE A 1 84 ? -15.809 0.273 3.012 1.00 82.31 84 PHE A CA 1
ATOM 625 C C . PHE A 1 84 ? -15.722 -1.186 3.489 1.00 82.31 84 PHE A C 1
ATOM 627 O O . PHE A 1 84 ? -16.048 -2.089 2.722 1.00 82.31 84 PHE A O 1
ATOM 634 N N . ARG A 1 85 ? -15.267 -1.439 4.730 1.00 80.94 85 ARG A N 1
ATOM 635 C CA . ARG A 1 85 ? -15.075 -2.770 5.351 1.00 80.94 85 ARG A CA 1
ATOM 636 C C . ARG A 1 85 ? -14.363 -3.796 4.458 1.00 80.94 85 ARG A C 1
ATOM 638 O O . ARG A 1 85 ? -14.577 -4.998 4.589 1.00 80.94 85 ARG A O 1
ATOM 645 N N . SER A 1 86 ? -13.522 -3.324 3.542 1.00 83.38 86 SER A N 1
ATOM 646 C CA . SER A 1 86 ? -12.904 -4.152 2.506 1.00 83.38 86 SER A CA 1
ATOM 647 C C . SER A 1 86 ? -11.585 -4.779 2.951 1.00 83.38 86 SER A C 1
ATOM 649 O O . SER A 1 86 ? -11.177 -5.787 2.379 1.00 83.38 86 SER A O 1
ATOM 651 N N . GLY A 1 87 ? -10.903 -4.181 3.938 1.00 91.31 87 GLY A N 1
ATOM 652 C CA . GLY A 1 87 ? -9.534 -4.563 4.289 1.00 91.31 87 GLY A CA 1
ATOM 653 C C . GLY A 1 87 ? -8.609 -4.470 3.074 1.00 91.31 87 GLY A C 1
ATOM 654 O O . GLY A 1 87 ? -7.803 -5.362 2.842 1.00 91.31 87 GLY A O 1
ATOM 655 N N . ALA A 1 88 ? -8.770 -3.446 2.235 1.00 95.19 88 ALA A N 1
ATOM 656 C CA . ALA A 1 88 ? -7.983 -3.268 1.019 1.00 95.19 88 ALA A CA 1
ATOM 657 C C . ALA A 1 88 ? -6.904 -2.198 1.208 1.00 95.19 88 ALA A C 1
ATOM 659 O O . ALA A 1 88 ? -7.112 -1.198 1.895 1.00 95.19 88 ALA A O 1
ATOM 660 N N . ALA A 1 89 ? -5.756 -2.393 0.568 1.00 96.50 89 ALA A N 1
ATOM 661 C CA . ALA A 1 89 ? -4.709 -1.390 0.492 1.00 96.50 89 ALA A CA 1
ATOM 662 C C . ALA A 1 89 ? -4.085 -1.345 -0.904 1.00 96.50 89 ALA A C 1
ATOM 664 O O . ALA A 1 89 ? -3.915 -2.368 -1.576 1.00 96.50 89 ALA A O 1
ATOM 665 N N . LEU A 1 90 ? -3.715 -0.137 -1.316 1.00 95.75 90 LEU A N 1
ATOM 666 C CA . LEU A 1 90 ? -3.060 0.137 -2.586 1.00 95.75 90 LEU A CA 1
ATOM 667 C C . LEU A 1 90 ? -1.574 0.388 -2.351 1.00 95.75 90 LEU A C 1
ATOM 669 O O . LEU A 1 90 ? -1.199 1.311 -1.630 1.00 95.75 90 LEU A O 1
ATOM 673 N N . LEU A 1 91 ? -0.723 -0.422 -2.973 1.00 96.12 91 LEU A N 1
ATOM 674 C CA . LEU A 1 91 ? 0.711 -0.172 -3.041 1.00 96.12 91 LEU A CA 1
ATOM 675 C C . LEU A 1 91 ? 0.985 0.864 -4.135 1.00 96.12 91 LEU A C 1
ATOM 677 O O . LEU A 1 91 ? 0.670 0.640 -5.306 1.00 96.12 91 LEU A O 1
ATOM 681 N N . VAL A 1 92 ? 1.596 1.980 -3.738 1.00 94.38 92 VAL A N 1
ATOM 682 C CA . VAL A 1 92 ? 1.972 3.095 -4.615 1.00 94.38 92 VAL A CA 1
ATOM 683 C C . VAL A 1 92 ? 3.468 3.376 -4.521 1.00 94.38 92 VAL A C 1
ATOM 685 O O . VAL A 1 92 ? 4.098 3.148 -3.487 1.00 94.38 92 VAL A O 1
ATOM 688 N N . GLN A 1 93 ? 4.043 3.907 -5.601 1.00 91.81 93 GLN A N 1
ATOM 689 C CA . GLN A 1 93 ? 5.481 4.174 -5.684 1.00 91.81 93 GLN A CA 1
ATOM 690 C C . GLN A 1 93 ? 5.952 5.245 -4.691 1.00 91.81 93 GLN A C 1
ATOM 692 O O . GLN A 1 93 ? 7.059 5.140 -4.174 1.00 91.81 93 GLN A O 1
ATOM 697 N N . ARG A 1 94 ? 5.129 6.271 -4.442 1.00 89.62 94 ARG A N 1
ATOM 698 C CA . ARG A 1 94 ? 5.360 7.316 -3.436 1.00 89.62 94 ARG A CA 1
ATOM 699 C C . ARG A 1 94 ? 4.076 8.096 -3.169 1.00 89.62 94 ARG A C 1
ATOM 701 O O . ARG A 1 94 ? 3.189 8.125 -4.017 1.00 89.6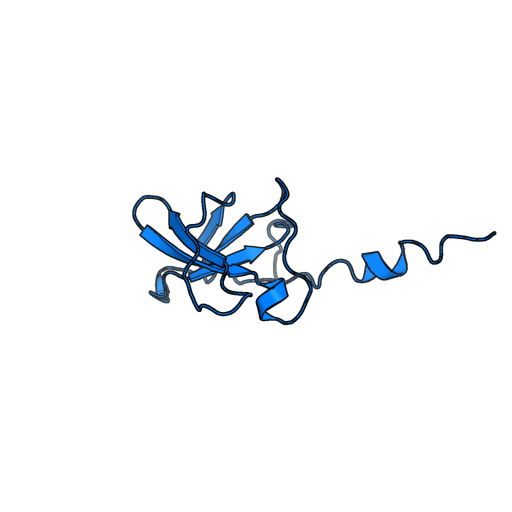2 94 ARG A O 1
ATOM 708 N N . SER A 1 95 ? 4.014 8.775 -2.027 1.00 89.31 95 SER A N 1
ATOM 709 C CA . SER A 1 95 ? 3.012 9.815 -1.764 1.00 89.31 95 SER A CA 1
ATOM 710 C C . SER A 1 95 ? 3.609 11.194 -2.044 1.00 89.31 95 SER A C 1
ATOM 712 O O . SER A 1 95 ? 4.760 11.448 -1.691 1.00 89.31 95 SER A O 1
ATOM 714 N N . LEU A 1 96 ? 2.831 12.069 -2.686 1.00 89.50 96 LEU A N 1
ATOM 715 C CA . LEU A 1 96 ? 3.219 13.449 -3.003 1.00 89.50 96 LEU A CA 1
ATOM 716 C C . LEU A 1 96 ? 2.726 14.468 -1.959 1.00 89.50 96 LEU A C 1
ATOM 718 O O . LEU A 1 96 ? 3.026 15.653 -2.080 1.00 89.50 96 LEU A O 1
ATOM 722 N N . GLY A 1 97 ? 2.006 14.014 -0.930 1.00 86.19 97 GLY A N 1
ATOM 723 C CA . GLY A 1 97 ? 1.399 14.877 0.083 1.00 86.19 97 GLY A CA 1
ATOM 724 C C . GLY A 1 97 ? -0.037 15.282 -0.248 1.00 86.19 97 GLY A C 1
ATOM 725 O O . GLY A 1 97 ? -0.677 14.715 -1.132 1.00 86.19 97 GLY A O 1
ATOM 726 N N . LEU A 1 98 ? -0.556 16.238 0.523 1.00 87.62 98 LEU A N 1
ATOM 727 C CA . LEU A 1 98 ? -1.944 16.689 0.441 1.00 87.62 98 LEU A CA 1
ATOM 728 C C . LEU A 1 98 ? -2.093 17.813 -0.584 1.00 87.62 98 LEU A C 1
ATOM 730 O O . LEU A 1 98 ? -1.225 18.680 -0.700 1.00 87.62 98 LEU A O 1
ATOM 734 N N . ARG A 1 99 ? -3.225 17.823 -1.289 1.00 84.06 99 ARG A N 1
ATOM 735 C CA . ARG A 1 99 ? -3.606 18.889 -2.215 1.00 84.06 99 ARG A CA 1
ATOM 736 C C . ARG A 1 99 ? -5.028 19.339 -1.902 1.00 84.06 99 ARG A C 1
ATOM 738 O O . ARG A 1 99 ? -5.903 18.496 -1.742 1.00 84.06 99 ARG A O 1
ATOM 745 N N . ASN A 1 100 ? -5.250 20.649 -1.844 1.00 77.69 100 ASN A N 1
ATOM 746 C CA . ASN A 1 100 ? -6.599 21.202 -1.759 1.00 77.69 100 ASN A CA 1
ATOM 747 C C . ASN A 1 100 ? -7.253 21.139 -3.143 1.00 77.69 100 ASN A C 1
ATOM 749 O O . ASN A 1 100 ? -6.618 21.489 -4.142 1.00 77.69 100 ASN A O 1
ATOM 753 N N . ALA A 1 101 ? -8.500 20.679 -3.195 1.00 69.69 101 ALA A N 1
ATOM 754 C CA . ALA A 1 101 ? -9.355 20.896 -4.350 1.00 69.69 101 ALA A CA 1
ATOM 755 C C . ALA A 1 101 ? -9.880 22.334 -4.245 1.00 69.69 101 ALA A C 1
ATOM 757 O O . ALA A 1 101 ? -10.641 22.633 -3.328 1.00 69.69 101 ALA A O 1
ATOM 758 N N . GLU A 1 102 ? -9.378 23.228 -5.096 1.00 57.41 102 GLU A N 1
ATOM 759 C CA . GLU A 1 102 ? -10.029 24.524 -5.337 1.00 57.41 102 GLU A CA 1
ATOM 760 C C . GLU A 1 102 ? -11.297 24.333 -6.171 1.00 57.41 102 GLU A C 1
ATOM 762 O O . GLU A 1 102 ? -11.270 23.468 -7.082 1.00 57.41 102 GLU A O 1
#

Sequence (102 aa):
MANREALRELQARLAESWLVDLTEAGEVIPVPPISPVPLARAWFKGVANVRGNLYGISDFAAFLGAAPALASGEARLVLISETFRSGAALLVQRSLGLRNAE

pLDDT: mean 84.39, std 15.94, range [43.03, 97.94]

Secondary structure (DSSP, 8-state):
----SSSTTTTTT--------TTTEEEEEE----BPPTT--TTEEEEEEETTEEEEEEEHHHHTTSPPPP-STT-EEEEEPGGG---EEEEES---------

Radius of gyration: 15.62 Å; chains: 1; bounding box: 42×43×44 Å